Protein AF-A0A3B9IIA1-F1 (afdb_monomer_lite)

Radius of gyration: 20.81 Å; chains: 1; bounding box: 54×36×60 Å

Secondary structure (DSSP, 8-state):
-HHHHHTT--TT--------TT---S-TTPPPHHHHHHHHHTT-TTS------STT----HHHHHHHHHHHHHHHHHHHHHHHHHHTT----------

InterPro domains:
  IPR003714 PhoH-like protein [PF02562] (1-71)
  IPR027417 P-loop containing nucleoside triphosphate hydrolase [G3DSA:3.40.50.300] (1-71)
  IPR051451 PhoH2-like [PTHR30473] (1-75)

Foldseek 3Di:
DLVVVVVPADPPDDDDDDDDPVDDPDPPPDDDPVVVCCVVCVVPPVDDDDDDDPVNDDDDPVVVVVVVVVVVVVVVVVVVVVVVVVVPDDDDDDDDDD

Organism: NCBI:txid171437

pLDDT: mean 83.68, std 14.64, range [41.72, 95.44]

Sequence (98 aa):
QMKMFLTRLGENSRMVITGDLSQIDLPAGTVSGLSDALSVLGRLKEVPVVTFDDTDVVRHPLVARIVRAYDARDEARRRPRRQAERGAAPAKAGEDTA

Structure (mmCIF, N/CA/C/O backbone):
data_AF-A0A3B9IIA1-F1
#
_entry.id   AF-A0A3B9IIA1-F1
#
loop_
_atom_site.group_PDB
_atom_site.id
_atom_site.type_symbol
_atom_site.label_atom_id
_atom_site.label_alt_id
_atom_site.label_comp_id
_atom_site.label_asym_id
_atom_site.label_entity_id
_atom_site.label_seq_id
_atom_site.pdbx_PDB_ins_code
_atom_site.Cartn_x
_atom_site.Cartn_y
_atom_site.Cartn_z
_atom_site.occupancy
_atom_site.B_iso_or_equiv
_atom_site.auth_seq_id
_atom_site.auth_comp_id
_atom_site.auth_asym_id
_atom_site.auth_atom_id
_atom_site.pdbx_PDB_model_num
ATOM 1 N N . GLN A 1 1 ? 0.287 10.651 8.059 1.00 79.94 1 GLN A N 1
ATOM 2 C CA . GLN A 1 1 ? -0.897 11.498 7.761 1.00 79.94 1 GLN A CA 1
ATOM 3 C C . GLN A 1 1 ? -2.171 10.702 7.434 1.00 79.94 1 GLN A C 1
ATOM 5 O O . GLN A 1 1 ? -3.204 11.320 7.214 1.00 79.94 1 GLN A O 1
ATOM 10 N N . MET A 1 2 ? -2.181 9.358 7.478 1.00 92.88 2 MET A N 1
ATOM 11 C CA . MET A 1 2 ? -3.397 8.611 7.119 1.00 92.88 2 MET A CA 1
ATOM 12 C C . MET A 1 2 ? -4.518 8.722 8.162 1.00 92.88 2 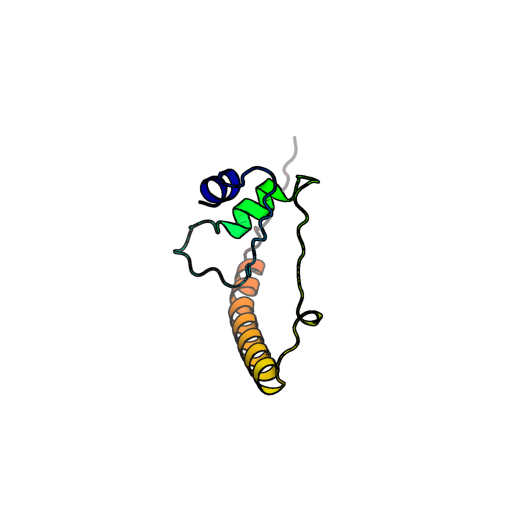MET A C 1
ATOM 14 O O . MET A 1 2 ? -5.681 8.853 7.795 1.00 92.88 2 MET A O 1
ATOM 18 N N . LYS A 1 3 ? -4.172 8.794 9.457 1.00 92.12 3 LYS A N 1
ATOM 19 C CA . LYS A 1 3 ? -5.139 9.029 10.543 1.00 92.12 3 LYS A CA 1
ATOM 20 C C . LYS A 1 3 ? -6.030 10.248 10.277 1.00 92.12 3 LYS A C 1
ATOM 22 O O . LYS A 1 3 ? -7.239 10.123 10.374 1.00 92.12 3 LYS A O 1
ATOM 27 N N . MET A 1 4 ? -5.446 11.389 9.894 1.00 94.31 4 MET A N 1
ATOM 28 C CA . MET A 1 4 ? -6.203 12.622 9.627 1.00 94.31 4 MET A CA 1
ATOM 29 C C . MET A 1 4 ? -7.180 12.469 8.456 1.00 94.31 4 MET A C 1
ATOM 31 O O . MET A 1 4 ? -8.235 13.094 8.460 1.00 94.31 4 MET A O 1
ATOM 35 N N . PHE A 1 5 ? -6.820 11.679 7.445 1.00 94.25 5 PHE A N 1
ATOM 36 C CA . PHE A 1 5 ? -7.653 11.467 6.267 1.00 94.25 5 PHE A CA 1
ATOM 37 C C . PHE A 1 5 ? -8.811 10.509 6.563 1.00 94.25 5 PHE A C 1
ATOM 39 O O . PHE A 1 5 ? -9.967 10.850 6.330 1.00 94.25 5 PHE A O 1
ATOM 46 N N . LEU A 1 6 ? -8.507 9.349 7.151 1.00 93.38 6 LEU A N 1
ATOM 47 C CA . LEU A 1 6 ? -9.487 8.307 7.471 1.00 93.38 6 LEU A CA 1
ATOM 48 C C . LEU A 1 6 ? -10.576 8.798 8.429 1.00 93.38 6 LEU A C 1
ATOM 50 O O . LEU A 1 6 ? -11.742 8.457 8.266 1.00 93.38 6 LEU A O 1
ATOM 54 N N . THR A 1 7 ? -10.220 9.643 9.401 1.00 93.88 7 THR A N 1
ATOM 55 C CA . THR A 1 7 ? -11.181 10.179 10.379 1.00 93.88 7 THR A CA 1
ATOM 56 C C . THR A 1 7 ? -12.120 11.240 9.807 1.00 93.88 7 THR A C 1
ATOM 58 O O . THR A 1 7 ? -12.950 11.762 10.541 1.00 93.88 7 THR A O 1
ATOM 61 N N . ARG A 1 8 ? -11.991 11.604 8.524 1.00 95.06 8 ARG A N 1
ATOM 62 C CA . ARG A 1 8 ? -12.940 12.497 7.837 1.00 95.06 8 ARG A CA 1
ATOM 63 C C . ARG A 1 8 ? -14.094 11.742 7.177 1.00 95.06 8 ARG A C 1
ATOM 65 O O . ARG A 1 8 ? -14.946 12.382 6.569 1.00 95.06 8 ARG A O 1
ATOM 72 N N . LEU A 1 9 ? -14.116 10.409 7.254 1.00 93.81 9 LEU A N 1
ATOM 73 C CA . LEU A 1 9 ? -15.221 9.611 6.737 1.00 93.81 9 LEU A CA 1
A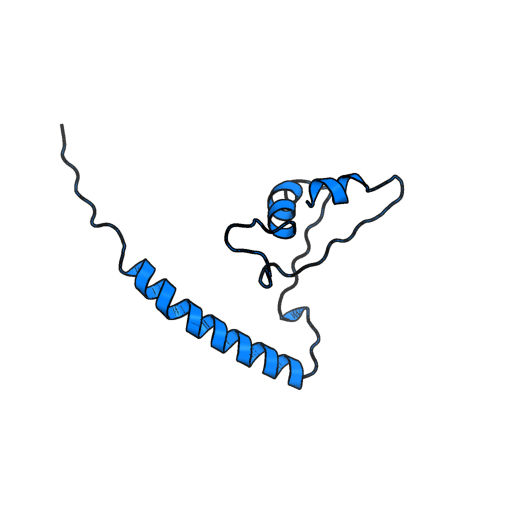TOM 74 C C . LEU A 1 9 ? -16.506 9.930 7.520 1.00 93.81 9 LEU A C 1
ATOM 76 O O . LEU A 1 9 ? -16.558 9.733 8.731 1.00 93.81 9 LEU A O 1
ATOM 80 N N . GLY A 1 10 ? -17.517 10.445 6.820 1.00 95.25 10 GLY A N 1
ATOM 81 C CA . GLY A 1 10 ? -18.823 10.772 7.391 1.00 95.25 10 GLY A CA 1
ATOM 82 C C . GLY A 1 10 ? -19.831 9.628 7.284 1.00 95.25 10 GLY A C 1
ATOM 83 O O . GLY A 1 10 ? -19.569 8.587 6.678 1.00 95.25 10 GLY A O 1
ATOM 84 N N . GLU A 1 11 ? -21.020 9.841 7.844 1.00 94.81 11 GLU A N 1
ATOM 85 C CA . GLU A 1 11 ? -22.133 8.896 7.727 1.00 94.81 11 GLU A CA 1
ATOM 86 C C . GLU A 1 11 ? -22.523 8.654 6.260 1.00 94.81 11 GLU A C 1
ATOM 88 O O . GLU A 1 11 ? -22.361 9.522 5.398 1.00 94.81 11 GLU A O 1
ATOM 93 N N . ASN A 1 12 ? -23.014 7.444 5.965 1.00 95.00 12 ASN A N 1
ATOM 94 C CA . ASN A 1 12 ? -23.427 7.001 4.624 1.00 95.00 12 ASN A CA 1
ATOM 95 C C . ASN A 1 12 ? -22.366 7.170 3.516 1.00 95.00 12 ASN A C 1
ATOM 97 O O . ASN A 1 12 ? -22.692 7.147 2.329 1.00 95.00 12 ASN A O 1
ATOM 101 N N . SER A 1 13 ? -21.092 7.307 3.885 1.00 95.44 13 SER A N 1
ATOM 102 C CA . SER A 1 13 ? -19.980 7.470 2.950 1.00 95.44 13 SER A CA 1
ATOM 103 C C . SER A 1 13 ? -19.201 6.166 2.774 1.00 95.44 13 SER A C 1
ATOM 105 O O . SER A 1 13 ? -19.205 5.288 3.636 1.00 95.44 13 SER A O 1
ATOM 107 N N . ARG A 1 14 ? -18.496 6.036 1.647 1.00 93.94 14 ARG A N 1
ATOM 108 C CA . ARG A 1 14 ? -17.543 4.947 1.390 1.00 93.94 14 ARG A CA 1
ATOM 109 C C . ARG A 1 14 ? -16.205 5.547 0.987 1.00 93.94 14 ARG A C 1
ATOM 111 O O . ARG A 1 14 ? -16.168 6.549 0.279 1.00 93.94 14 ARG A O 1
ATOM 118 N N . MET A 1 15 ? -15.118 4.921 1.415 1.00 94.38 15 MET A N 1
ATOM 119 C CA . MET A 1 15 ? -13.761 5.338 1.079 1.00 94.38 15 MET A CA 1
ATOM 120 C C . MET A 1 15 ? -12.982 4.132 0.576 1.00 94.38 15 MET A C 1
ATOM 122 O O . MET A 1 15 ? -13.002 3.072 1.195 1.00 94.38 15 MET A O 1
ATOM 126 N N . VAL A 1 16 ? -12.300 4.313 -0.550 1.00 95.12 16 VAL A N 1
ATOM 127 C CA . VAL A 1 16 ? -11.367 3.337 -1.110 1.00 95.12 16 VAL A CA 1
ATOM 128 C C . VAL A 1 16 ? -10.017 4.023 -1.194 1.00 95.12 16 VAL A C 1
ATOM 130 O O . VAL A 1 16 ? -9.907 5.114 -1.752 1.00 95.12 16 VAL A O 1
ATOM 133 N N . ILE A 1 17 ? -9.001 3.398 -0.609 1.00 93.81 17 ILE A N 1
ATOM 134 C CA . ILE A 1 17 ? -7.622 3.870 -0.672 1.00 93.81 17 ILE A CA 1
ATOM 135 C C . ILE A 1 17 ? -6.850 2.875 -1.522 1.00 93.81 17 ILE A C 1
ATOM 137 O O . ILE A 1 17 ? -6.847 1.680 -1.240 1.00 93.81 17 ILE A O 1
ATOM 141 N N . THR A 1 18 ? -6.195 3.383 -2.556 1.00 94.75 18 THR A N 1
ATOM 142 C CA . THR A 1 18 ? -5.365 2.597 -3.467 1.00 94.75 18 THR A CA 1
ATOM 143 C C . THR A 1 18 ? -3.919 3.054 -3.369 1.00 94.75 18 THR A C 1
ATOM 145 O O . THR A 1 18 ? -3.649 4.230 -3.125 1.00 94.75 18 THR A O 1
ATOM 148 N N . GLY A 1 19 ? -2.984 2.150 -3.624 1.00 93.44 19 GLY A N 1
ATOM 149 C CA . GLY A 1 19 ? -1.578 2.495 -3.781 1.00 93.44 19 GLY A CA 1
ATOM 150 C C . GLY A 1 19 ? -0.713 1.262 -3.990 1.00 93.44 19 GLY A C 1
ATOM 151 O O . GLY A 1 19 ? -1.199 0.136 -3.911 1.00 93.44 19 GLY A O 1
ATOM 152 N N . ASP A 1 20 ? 0.568 1.496 -4.254 1.00 92.38 20 ASP A N 1
ATOM 153 C CA . ASP A 1 20 ? 1.569 0.462 -4.499 1.00 92.38 20 ASP A CA 1
ATOM 154 C C . ASP A 1 20 ? 2.684 0.588 -3.455 1.00 92.38 20 ASP A C 1
ATOM 156 O O . ASP A 1 20 ? 3.399 1.589 -3.397 1.00 92.38 20 ASP A O 1
ATOM 160 N N . LEU A 1 21 ? 2.828 -0.435 -2.609 1.00 89.62 21 LEU A N 1
ATOM 161 C CA . LEU A 1 21 ? 3.852 -0.467 -1.561 1.00 89.62 21 LEU A CA 1
ATOM 162 C C . LEU A 1 21 ? 5.283 -0.530 -2.115 1.00 89.62 21 LEU A C 1
ATOM 164 O O . LEU A 1 21 ? 6.223 -0.238 -1.378 1.00 89.62 21 LEU A O 1
ATOM 168 N N . SER A 1 22 ? 5.467 -0.907 -3.382 1.00 86.19 22 SER A N 1
ATOM 169 C CA . SER A 1 22 ? 6.779 -0.934 -4.032 1.00 86.19 22 SER A CA 1
ATOM 170 C C . SER A 1 22 ? 7.247 0.447 -4.508 1.00 86.19 22 SER A C 1
ATOM 172 O O . SER A 1 22 ? 8.446 0.644 -4.710 1.00 86.19 22 SER A O 1
ATOM 174 N N . GLN A 1 23 ? 6.334 1.418 -4.614 1.00 87.56 23 GLN A N 1
ATOM 175 C CA . GLN A 1 23 ? 6.591 2.762 -5.135 1.00 87.56 23 GLN A CA 1
ATOM 176 C C . GLN A 1 23 ? 6.532 3.811 -4.019 1.00 87.56 23 GLN A C 1
ATOM 178 O O . GLN A 1 23 ? 5.622 4.635 -3.940 1.00 87.56 23 GLN A O 1
ATOM 183 N N . ILE A 1 24 ? 7.520 3.770 -3.124 1.00 89.94 24 ILE A N 1
ATOM 184 C CA . ILE A 1 24 ? 7.655 4.748 -2.039 1.00 89.94 24 ILE A CA 1
ATOM 185 C C . ILE A 1 24 ? 8.605 5.858 -2.488 1.00 89.94 24 ILE A C 1
ATOM 187 O O . ILE A 1 24 ? 9.822 5.693 -2.440 1.00 89.94 24 ILE A O 1
ATOM 191 N N . ASP A 1 25 ? 8.041 6.998 -2.877 1.00 88.19 25 ASP A N 1
ATOM 192 C CA . ASP A 1 25 ? 8.791 8.211 -3.225 1.00 88.19 25 ASP A CA 1
ATOM 193 C C . ASP A 1 25 ? 8.830 9.193 -2.041 1.00 88.19 25 ASP A C 1
ATOM 195 O O . ASP A 1 25 ? 8.315 10.309 -2.086 1.00 88.19 25 ASP A O 1
ATOM 199 N N . LEU A 1 26 ? 9.352 8.721 -0.907 1.00 90.62 26 LEU A N 1
ATOM 200 C CA . LEU A 1 26 ? 9.476 9.507 0.322 1.00 90.62 26 LEU A CA 1
ATOM 201 C C . LEU A 1 26 ? 10.950 9.648 0.722 1.00 90.62 26 LEU A C 1
ATOM 203 O O . LEU A 1 26 ? 11.746 8.745 0.448 1.00 90.62 26 LEU A O 1
ATOM 207 N N . PRO A 1 27 ? 11.325 10.732 1.431 1.00 93.62 27 PRO A N 1
ATOM 208 C CA . PRO A 1 27 ? 12.665 10.865 1.988 1.00 93.62 27 PRO A CA 1
ATOM 209 C C . PRO A 1 27 ? 13.038 9.663 2.861 1.00 93.62 27 PRO A C 1
ATOM 211 O O . PRO A 1 27 ? 12.192 9.110 3.572 1.00 93.62 27 PRO A O 1
ATOM 214 N N . ALA A 1 28 ? 14.317 9.285 2.847 1.00 92.25 28 ALA A N 1
ATOM 215 C CA . ALA A 1 28 ? 14.812 8.144 3.611 1.00 92.25 28 ALA A CA 1
ATOM 216 C C . ALA A 1 28 ? 14.438 8.244 5.102 1.00 92.25 28 ALA A C 1
ATOM 218 O O . ALA A 1 28 ? 14.556 9.302 5.715 1.00 92.25 28 ALA A O 1
ATOM 219 N N . GLY A 1 29 ? 13.975 7.132 5.680 1.00 88.19 29 GLY A N 1
ATOM 220 C CA . GLY A 1 29 ? 13.508 7.071 7.070 1.00 88.19 29 GLY A CA 1
ATOM 221 C C . GLY A 1 29 ? 12.062 7.535 7.283 1.00 88.19 29 GLY A C 1
ATOM 222 O O . GLY A 1 29 ? 11.524 7.352 8.373 1.00 88.19 29 GLY A O 1
ATOM 223 N N . THR A 1 30 ? 11.398 8.076 6.258 1.00 92.81 30 THR A N 1
ATOM 224 C CA . THR A 1 30 ? 9.977 8.436 6.342 1.00 92.81 30 THR A CA 1
ATOM 225 C C . THR A 1 30 ? 9.104 7.194 6.184 1.00 92.81 30 THR A C 1
ATOM 227 O O . THR A 1 30 ? 9.208 6.466 5.197 1.00 92.81 30 THR A O 1
ATOM 230 N N . VAL A 1 31 ? 8.199 6.966 7.135 1.00 91.25 31 VAL A N 1
ATOM 231 C CA . VAL A 1 31 ? 7.234 5.861 7.063 1.00 91.25 31 VAL A CA 1
ATOM 232 C C . VAL A 1 31 ? 6.141 6.183 6.040 1.00 91.25 31 VAL A C 1
ATOM 234 O O . VAL A 1 31 ? 5.520 7.247 6.088 1.00 91.25 31 VAL A O 1
ATOM 237 N N . SER A 1 32 ? 5.871 5.244 5.130 1.00 94.56 32 SER A N 1
ATOM 238 C CA . SER A 1 32 ? 4.754 5.348 4.187 1.00 94.56 32 SER A CA 1
ATOM 239 C C . SER A 1 32 ? 3.418 5.366 4.927 1.00 94.56 32 SER A C 1
ATOM 241 O O . SER A 1 32 ? 3.122 4.468 5.714 1.00 94.56 32 SER A O 1
ATOM 243 N N . GLY A 1 33 ? 2.573 6.354 4.622 1.00 94.31 33 GLY A N 1
ATOM 244 C CA . GLY A 1 33 ? 1.224 6.435 5.185 1.00 94.31 33 GLY A CA 1
ATOM 245 C C . GLY A 1 33 ? 0.341 5.240 4.815 1.00 94.31 33 GLY A C 1
ATOM 246 O O . GLY A 1 33 ? -0.516 4.869 5.609 1.00 94.31 33 GLY A O 1
ATOM 247 N N . LEU A 1 34 ? 0.564 4.624 3.647 1.00 94.44 34 LEU A N 1
ATOM 248 C CA . LEU A 1 34 ? -0.140 3.407 3.235 1.00 94.44 34 LEU A CA 1
ATOM 249 C C . LEU A 1 34 ? 0.329 2.195 4.048 1.00 94.44 34 LEU A C 1
ATOM 251 O O . LEU A 1 34 ? -0.496 1.445 4.556 1.00 94.44 34 LEU A O 1
ATOM 255 N N . SER A 1 35 ? 1.645 2.034 4.218 1.00 93.44 35 SER A N 1
ATOM 256 C CA . SER A 1 35 ? 2.204 0.943 5.027 1.00 93.44 35 SER A CA 1
ATOM 257 C C . SER A 1 35 ? 1.768 1.039 6.491 1.00 93.44 35 SER A C 1
ATOM 259 O O . SER A 1 35 ? 1.389 0.032 7.086 1.00 93.44 35 SER A O 1
ATOM 261 N N . ASP A 1 36 ? 1.800 2.245 7.063 1.00 93.88 36 ASP A N 1
ATOM 262 C CA . ASP A 1 36 ? 1.310 2.529 8.416 1.00 93.88 36 ASP A CA 1
ATOM 263 C C . ASP A 1 36 ? -0.172 2.152 8.545 1.00 93.88 36 ASP A C 1
ATOM 265 O O . ASP A 1 36 ? -0.545 1.350 9.401 1.00 93.88 36 ASP A O 1
ATOM 269 N N . ALA A 1 37 ? -1.009 2.626 7.618 1.00 94.06 37 ALA A N 1
ATOM 270 C CA . ALA A 1 37 ? -2.436 2.332 7.612 1.00 94.06 37 ALA A CA 1
ATOM 271 C C . ALA A 1 37 ? -2.746 0.838 7.502 1.00 94.06 37 ALA A C 1
ATOM 273 O O . ALA A 1 37 ? -3.601 0.356 8.234 1.00 94.06 37 ALA A O 1
ATOM 274 N N . LEU A 1 38 ? -2.041 0.088 6.653 1.00 93.69 38 LEU A N 1
ATOM 275 C CA . LEU A 1 38 ? -2.223 -1.363 6.556 1.00 93.69 38 LEU A CA 1
ATOM 276 C C . LEU A 1 38 ? -1.858 -2.075 7.864 1.00 93.69 38 LEU A C 1
ATOM 278 O O . LEU A 1 38 ? -2.570 -2.986 8.282 1.00 93.69 38 LEU A O 1
ATOM 282 N N . SER A 1 39 ? -0.798 -1.635 8.549 1.00 92.31 39 SER A N 1
ATOM 283 C CA . SER A 1 39 ? -0.383 -2.224 9.830 1.00 92.31 39 SER A CA 1
ATOM 284 C C . SER A 1 39 ? -1.393 -1.983 10.961 1.00 92.31 39 SER A C 1
ATOM 286 O O . SER A 1 39 ? -1.591 -2.853 11.814 1.00 92.31 39 SER A O 1
ATOM 288 N N . VAL A 1 40 ? -2.051 -0.819 10.947 1.00 92.56 40 VAL A N 1
ATOM 289 C CA . VAL A 1 40 ? -3.030 -0.405 11.959 1.00 92.56 40 VAL A CA 1
ATOM 290 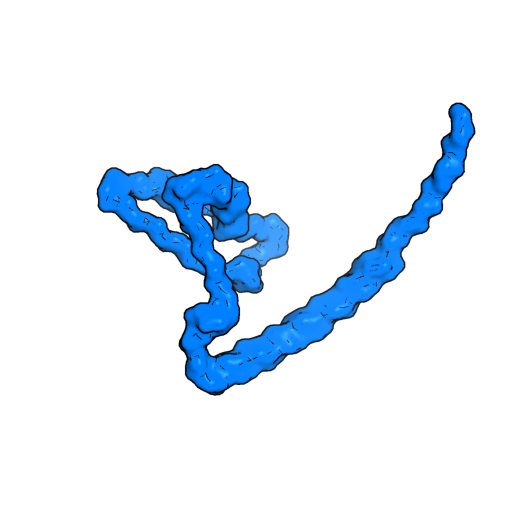C C . VAL A 1 40 ? -4.421 -0.960 11.646 1.00 92.56 40 VAL A C 1
ATOM 292 O O . VAL A 1 40 ? -5.062 -1.543 12.519 1.00 92.56 40 VAL A O 1
ATOM 295 N N . LEU A 1 41 ? -4.892 -0.793 10.408 1.00 92.44 41 LEU A N 1
ATOM 296 C CA . LEU A 1 41 ? -6.257 -1.120 9.993 1.00 92.44 41 LEU A CA 1
ATOM 297 C C . LEU A 1 41 ? -6.439 -2.580 9.592 1.00 92.44 41 LEU A C 1
ATOM 299 O O . LEU A 1 41 ? -7.553 -3.077 9.688 1.00 92.44 41 LEU A O 1
ATOM 303 N N . GLY A 1 42 ? -5.378 -3.290 9.193 1.00 86.69 42 GLY A N 1
ATOM 304 C CA . GLY A 1 42 ? -5.471 -4.690 8.758 1.00 86.69 42 GLY A CA 1
ATOM 305 C C . GLY A 1 42 ? -5.954 -5.663 9.842 1.00 86.69 42 GLY A C 1
ATOM 306 O O . GLY A 1 42 ? -6.208 -6.828 9.558 1.00 86.69 42 GLY A O 1
ATOM 307 N N . ARG A 1 43 ? -6.087 -5.198 11.090 1.00 87.81 43 ARG A N 1
ATOM 308 C CA . ARG A 1 43 ? -6.656 -5.954 12.216 1.00 87.81 43 ARG A CA 1
ATOM 309 C C . ARG A 1 43 ? -8.163 -5.733 12.395 1.00 87.81 43 ARG A C 1
ATOM 311 O O . ARG A 1 43 ? -8.777 -6.441 13.190 1.00 87.81 43 ARG A O 1
ATOM 318 N N . LEU A 1 44 ? -8.744 -4.748 11.710 1.00 93.19 44 LEU A N 1
ATOM 319 C CA . LEU A 1 44 ? -10.160 -4.396 11.801 1.00 93.19 44 LEU A CA 1
ATOM 320 C C . LEU A 1 44 ? -10.955 -5.213 10.782 1.00 93.19 44 LEU A C 1
ATOM 322 O O . LEU A 1 44 ? -10.601 -5.260 9.606 1.00 93.19 44 LEU A O 1
ATOM 326 N N . LYS A 1 45 ? -12.044 -5.848 11.218 1.00 89.50 45 LYS A N 1
ATOM 327 C CA . LYS A 1 45 ? -12.868 -6.703 10.343 1.00 89.50 45 LYS A CA 1
ATOM 328 C C . LYS A 1 45 ? -13.672 -5.887 9.329 1.00 89.50 45 LYS A C 1
ATOM 330 O O . LYS A 1 45 ? -14.053 -6.396 8.283 1.00 89.50 45 LYS A O 1
ATOM 335 N N . GLU A 1 46 ? -13.926 -4.627 9.652 1.00 90.94 46 GLU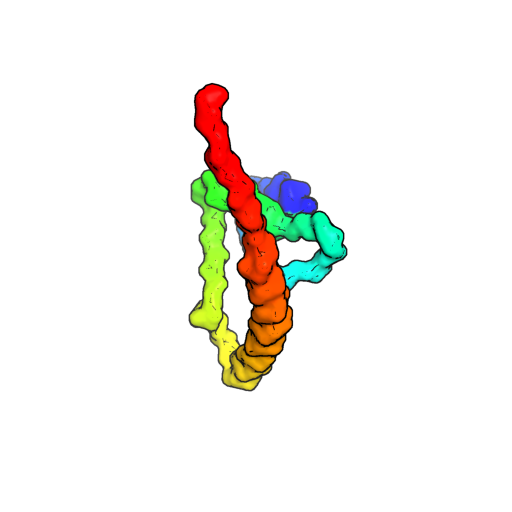 A N 1
ATOM 336 C CA . GLU A 1 46 ? -14.726 -3.670 8.896 1.00 90.94 46 GLU A CA 1
ATOM 337 C C . GLU A 1 46 ? -13.947 -3.037 7.735 1.00 90.94 46 GLU A C 1
ATOM 339 O O . GLU A 1 46 ? -14.547 -2.406 6.866 1.00 90.94 46 GLU A O 1
ATOM 344 N N . VAL A 1 47 ? -12.618 -3.200 7.709 1.00 93.69 47 VAL A N 1
ATOM 345 C CA . VAL A 1 47 ? -11.733 -2.634 6.684 1.00 93.69 47 VAL A CA 1
ATOM 346 C C . VAL A 1 47 ? -11.105 -3.774 5.880 1.00 93.69 47 VAL A C 1
ATOM 348 O O . VAL A 1 47 ? -10.016 -4.243 6.217 1.00 93.69 47 VAL A O 1
ATOM 351 N N . PRO A 1 48 ? -11.767 -4.254 4.814 1.00 93.31 48 PRO A N 1
ATOM 352 C CA . PRO A 1 48 ? -11.182 -5.275 3.961 1.00 93.31 48 PRO A CA 1
ATOM 353 C C . PRO A 1 48 ? -9.949 -4.722 3.237 1.00 93.31 48 PRO A C 1
ATOM 355 O O . PRO A 1 48 ? -9.984 -3.638 2.652 1.00 93.31 48 PRO A O 1
ATOM 358 N N . VAL A 1 49 ? -8.865 -5.496 3.251 1.00 93.62 49 VAL A N 1
ATOM 359 C CA . VAL A 1 49 ? -7.648 -5.215 2.484 1.00 93.62 49 VAL A CA 1
ATOM 360 C C . VAL A 1 49 ? -7.615 -6.150 1.285 1.00 93.62 49 VAL A C 1
ATOM 362 O O . VAL A 1 49 ? -7.580 -7.368 1.443 1.00 93.62 49 VAL A O 1
ATOM 365 N N . VAL A 1 50 ? -7.607 -5.572 0.088 1.00 93.44 50 VAL A N 1
ATOM 366 C CA . VAL A 1 50 ? -7.489 -6.309 -1.173 1.00 93.44 50 VAL A CA 1
ATOM 367 C C . VAL A 1 50 ? -6.104 -6.040 -1.746 1.00 93.44 50 VAL A C 1
ATOM 369 O O . VAL A 1 50 ? -5.722 -4.885 -1.921 1.00 93.44 50 VAL A O 1
ATOM 372 N N . THR A 1 51 ? -5.346 -7.106 -1.998 1.00 92.94 51 THR A N 1
ATOM 373 C CA . THR A 1 51 ? -4.022 -7.030 -2.626 1.00 92.94 51 THR A CA 1
ATOM 374 C C . THR A 1 51 ? -4.139 -7.568 -4.039 1.00 92.94 51 THR A C 1
ATOM 376 O O . THR A 1 51 ? -4.650 -8.669 -4.212 1.00 92.94 51 THR A O 1
ATOM 379 N N . PHE A 1 52 ? -3.675 -6.788 -5.010 1.00 91.88 52 PHE A N 1
ATOM 380 C CA . PHE A 1 52 ? -3.578 -7.215 -6.401 1.00 91.88 52 PHE A CA 1
ATOM 381 C C . PHE A 1 52 ? -2.171 -7.730 -6.690 1.00 91.88 52 PHE A C 1
ATOM 383 O O . PHE A 1 52 ? -1.194 -7.196 -6.152 1.00 91.88 52 PHE A O 1
ATOM 390 N N . ASP A 1 53 ? -2.071 -8.729 -7.554 1.00 87.75 53 ASP A N 1
ATOM 391 C CA . ASP A 1 53 ? -0.804 -9.221 -8.085 1.00 87.75 53 ASP A CA 1
ATOM 392 C C . ASP A 1 53 ? -0.658 -8.912 -9.586 1.00 87.75 53 ASP A C 1
ATOM 394 O O . ASP A 1 53 ? -1.393 -8.106 -10.165 1.00 87.75 53 ASP A O 1
ATOM 398 N N . ASP A 1 54 ? 0.370 -9.465 -10.230 1.00 82.69 54 ASP A N 1
ATOM 399 C CA . ASP A 1 54 ? 0.630 -9.207 -11.642 1.00 82.69 54 ASP A CA 1
ATOM 400 C C . ASP A 1 54 ? -0.435 -9.791 -12.579 1.00 82.69 54 ASP A C 1
ATOM 402 O O . ASP A 1 54 ? -0.576 -9.275 -13.695 1.00 82.69 54 ASP A O 1
ATOM 406 N N . THR A 1 55 ? -1.187 -10.800 -12.125 1.00 85.75 55 THR A N 1
ATOM 407 C CA . THR A 1 55 ? -2.253 -11.469 -12.881 1.00 85.75 55 THR A CA 1
ATOM 408 C C . THR A 1 55 ? -3.527 -10.632 -12.956 1.00 85.75 55 THR A C 1
ATOM 410 O O . THR A 1 55 ? -4.250 -10.709 -13.949 1.00 85.75 55 THR A O 1
ATOM 413 N N . ASP A 1 56 ? -3.743 -9.747 -11.981 1.00 86.81 56 ASP A N 1
ATOM 414 C CA . ASP A 1 56 ? -4.890 -8.834 -11.942 1.00 86.81 56 ASP A CA 1
ATOM 415 C C . ASP A 1 56 ? -4.764 -7.652 -12.917 1.00 86.81 56 ASP A C 1
ATOM 417 O O . ASP A 1 56 ? -5.712 -6.889 -13.126 1.00 86.81 56 ASP A O 1
ATOM 421 N N . VAL A 1 57 ? -3.590 -7.459 -13.528 1.00 84.25 57 VAL A N 1
ATOM 422 C CA . VAL A 1 57 ? -3.310 -6.274 -14.341 1.00 84.25 57 VAL A CA 1
ATOM 423 C C . VAL A 1 57 ? -3.312 -6.605 -15.828 1.00 84.25 57 VAL A C 1
ATOM 425 O O . VAL A 1 57 ? -2.349 -7.137 -16.388 1.00 84.25 57 VAL A O 1
ATOM 428 N N . VAL A 1 58 ? -4.359 -6.152 -16.516 1.00 88.00 58 VAL A N 1
ATOM 429 C CA . VAL A 1 58 ? -4.415 -6.168 -17.981 1.00 88.00 58 VAL A CA 1
ATOM 430 C C . VAL A 1 58 ? -3.505 -5.072 -18.531 1.00 88.00 58 VAL A C 1
ATOM 432 O O . VAL A 1 58 ? -3.825 -3.884 -18.496 1.00 88.00 58 VAL A O 1
ATOM 435 N N . ARG A 1 59 ? -2.341 -5.471 -19.050 1.00 86.88 59 ARG A N 1
ATOM 436 C CA . ARG A 1 59 ? -1.368 -4.560 -19.665 1.00 86.88 59 ARG A CA 1
ATOM 437 C C . ARG A 1 59 ? -1.337 -4.759 -21.169 1.00 86.88 59 ARG A C 1
ATOM 439 O O . ARG A 1 59 ? -1.321 -5.886 -21.659 1.00 86.88 59 ARG A O 1
ATOM 446 N N . HIS A 1 60 ? -1.205 -3.659 -21.903 1.00 93.25 60 HIS A N 1
ATOM 447 C CA . HIS A 1 60 ? -0.809 -3.740 -23.304 1.00 93.25 60 HIS A CA 1
ATOM 448 C C . HIS A 1 60 ? 0.531 -4.509 -23.418 1.00 93.25 60 HIS A C 1
ATOM 450 O O . HIS A 1 60 ? 1.427 -4.252 -22.603 1.00 93.25 60 HIS A O 1
ATOM 456 N N . PRO A 1 61 ? 0.730 -5.403 -24.411 1.00 92.00 61 PRO A N 1
ATOM 457 C CA . PRO A 1 61 ? 1.920 -6.261 -24.483 1.00 92.00 61 PRO A CA 1
ATOM 458 C C . PRO A 1 61 ? 3.256 -5.509 -24.401 1.00 92.00 61 PRO A C 1
ATOM 460 O O . PRO A 1 61 ? 4.202 -5.971 -23.762 1.00 92.00 61 PRO A O 1
ATOM 463 N N . LEU A 1 62 ? 3.334 -4.313 -24.996 1.00 93.44 62 LEU A N 1
ATOM 464 C CA . LEU A 1 62 ? 4.522 -3.457 -24.901 1.00 93.44 62 LEU A CA 1
ATOM 465 C C . LEU A 1 62 ? 4.800 -3.001 -23.460 1.00 93.44 62 LEU A C 1
ATOM 467 O O . LEU A 1 62 ? 5.940 -3.062 -23.009 1.00 93.44 62 LEU A O 1
ATOM 471 N N . VAL A 1 63 ? 3.766 -2.584 -22.730 1.00 90.69 63 VAL A N 1
ATOM 472 C CA . VAL A 1 63 ? 3.893 -2.118 -21.343 1.00 90.69 63 VAL A CA 1
ATOM 473 C C . VAL A 1 63 ? 4.345 -3.264 -20.442 1.00 90.69 63 VAL A C 1
ATOM 475 O O . VAL A 1 63 ? 5.255 -3.081 -19.642 1.00 90.69 63 VAL A O 1
ATOM 478 N N . ALA A 1 64 ? 3.796 -4.470 -20.628 1.00 88.94 64 ALA A N 1
ATOM 479 C CA . ALA A 1 64 ? 4.240 -5.655 -19.892 1.00 88.94 64 ALA A CA 1
ATOM 480 C C . ALA A 1 64 ? 5.738 -5.947 -20.102 1.00 88.94 64 ALA A C 1
ATOM 482 O O . ALA A 1 64 ? 6.446 -6.265 -19.148 1.00 88.94 64 ALA A O 1
ATOM 483 N N . ARG A 1 65 ? 6.244 -5.797 -21.336 1.00 90.38 65 ARG A N 1
ATOM 484 C CA . ARG A 1 65 ? 7.679 -5.946 -21.636 1.00 90.38 65 ARG A CA 1
ATOM 485 C C . ARG A 1 65 ? 8.536 -4.868 -20.970 1.00 90.38 65 ARG A C 1
ATOM 487 O O . ARG A 1 65 ? 9.615 -5.193 -20.485 1.00 90.38 65 ARG A O 1
ATOM 494 N N . ILE A 1 66 ? 8.067 -3.618 -20.945 1.00 91.38 66 ILE A N 1
ATOM 495 C CA . ILE A 1 66 ? 8.762 -2.511 -20.271 1.00 91.38 66 ILE A CA 1
ATOM 496 C C . ILE A 1 66 ? 8.869 -2.798 -18.770 1.00 91.38 66 ILE A C 1
ATOM 498 O O . ILE A 1 66 ? 9.972 -2.759 -18.235 1.00 91.38 66 ILE A O 1
ATOM 502 N N . VAL A 1 67 ? 7.760 -3.155 -18.114 1.00 86.56 67 VAL A N 1
ATOM 503 C CA . VAL A 1 67 ? 7.734 -3.474 -16.674 1.00 86.56 67 VAL A CA 1
ATOM 504 C C . VAL A 1 67 ? 8.716 -4.602 -16.346 1.00 86.56 67 VAL A C 1
ATOM 506 O O . VAL A 1 67 ? 9.611 -4.406 -15.530 1.00 86.56 67 VAL A O 1
ATOM 509 N N . ARG A 1 68 ? 8.666 -5.720 -17.086 1.00 87.75 68 ARG A N 1
ATOM 510 C CA . ARG A 1 68 ? 9.600 -6.848 -16.898 1.00 87.75 68 ARG A CA 1
ATOM 511 C C . ARG A 1 68 ? 11.073 -6.446 -17.023 1.00 87.75 68 ARG A C 1
ATOM 513 O O . ARG A 1 68 ? 11.920 -7.004 -16.331 1.00 87.75 68 ARG A O 1
ATOM 520 N N . ALA A 1 69 ? 11.396 -5.500 -17.907 1.00 90.62 69 ALA A N 1
ATOM 521 C CA . ALA A 1 69 ? 12.764 -5.011 -18.064 1.00 90.62 69 ALA A CA 1
ATOM 522 C C . ALA A 1 69 ? 13.237 -4.191 -16.847 1.00 90.62 69 ALA A C 1
ATOM 524 O O . ALA A 1 69 ? 14.394 -4.321 -16.440 1.00 90.62 69 ALA A O 1
ATOM 525 N N . TYR A 1 70 ? 12.357 -3.378 -16.251 1.00 88.38 70 TYR A N 1
ATOM 526 C CA . TYR A 1 70 ? 12.654 -2.653 -15.012 1.00 88.38 70 TYR A CA 1
ATOM 527 C C . TYR A 1 70 ? 12.759 -3.597 -13.808 1.00 88.38 70 TYR A C 1
ATOM 529 O O . TYR A 1 70 ? 13.743 -3.514 -13.076 1.00 88.38 70 TYR A O 1
ATOM 537 N N . ASP A 1 71 ? 11.837 -4.553 -13.665 1.00 86.44 71 ASP A N 1
ATOM 538 C CA . ASP A 1 71 ? 11.861 -5.533 -12.569 1.00 86.44 71 ASP A CA 1
ATOM 539 C C . ASP A 1 71 ? 13.174 -6.329 -12.551 1.00 86.44 71 ASP A C 1
ATOM 541 O O . ASP A 1 71 ? 13.821 -6.466 -11.509 1.00 86.44 71 ASP A O 1
ATOM 545 N N . ALA A 1 72 ? 13.633 -6.785 -13.724 1.00 90.12 72 ALA A N 1
ATOM 546 C CA . ALA A 1 72 ? 14.903 -7.496 -13.863 1.00 90.12 72 ALA A CA 1
ATOM 547 C C . ALA A 1 72 ? 16.110 -6.636 -13.440 1.00 90.12 72 ALA A C 1
ATOM 549 O O . ALA A 1 72 ? 17.038 -7.127 -12.789 1.00 90.12 72 ALA A O 1
ATOM 550 N N . ARG A 1 73 ? 16.101 -5.338 -13.776 1.00 91.12 73 ARG A N 1
ATOM 551 C CA . ARG A 1 73 ? 17.138 -4.384 -13.353 1.00 91.12 73 ARG A CA 1
ATOM 552 C C . ARG A 1 73 ? 17.128 -4.187 -11.837 1.00 91.12 73 ARG A C 1
ATOM 554 O O . ARG A 1 73 ? 18.197 -4.143 -11.221 1.00 91.12 73 ARG A O 1
ATOM 561 N N . ASP A 1 74 ? 15.953 -4.049 -11.238 1.00 85.00 74 ASP A N 1
ATOM 562 C CA . ASP A 1 74 ? 15.818 -3.792 -9.807 1.00 85.00 74 ASP A CA 1
ATOM 563 C C . ASP A 1 74 ? 16.175 -5.024 -8.971 1.00 85.00 74 ASP A C 1
ATOM 565 O O . ASP A 1 74 ? 16.852 -4.900 -7.945 1.00 85.00 74 ASP A O 1
ATOM 569 N N . GLU A 1 75 ? 15.838 -6.229 -9.436 1.00 84.88 75 GLU A N 1
ATOM 570 C CA . GLU A 1 75 ? 16.295 -7.466 -8.803 1.00 84.88 75 GLU A CA 1
ATOM 571 C C . GLU A 1 75 ? 17.825 -7.595 -8.861 1.00 84.88 75 GLU A C 1
ATOM 573 O O . GLU A 1 75 ? 18.465 -7.891 -7.844 1.00 84.88 75 GLU A O 1
ATOM 578 N N . ALA A 1 76 ? 18.434 -7.292 -10.013 1.00 84.31 76 ALA A N 1
ATOM 579 C CA . ALA A 1 76 ? 19.887 -7.292 -10.166 1.00 84.31 76 ALA A CA 1
ATOM 580 C C . ALA A 1 76 ? 20.573 -6.308 -9.203 1.00 84.31 76 ALA A C 1
ATOM 582 O O . ALA A 1 76 ? 21.625 -6.627 -8.653 1.00 84.31 76 ALA A O 1
ATOM 583 N N . ARG A 1 77 ? 19.961 -5.148 -8.925 1.00 80.62 77 ARG A N 1
ATOM 584 C CA . ARG A 1 77 ? 20.452 -4.182 -7.922 1.00 80.62 77 ARG A CA 1
ATOM 585 C C . ARG A 1 77 ? 20.301 -4.673 -6.481 1.00 80.62 77 ARG A C 1
ATOM 587 O O . ARG A 1 77 ? 21.123 -4.331 -5.634 1.00 80.62 77 ARG A O 1
ATOM 594 N N . ARG A 1 78 ? 19.276 -5.477 -6.182 1.00 75.19 78 ARG A N 1
ATOM 595 C CA . ARG A 1 78 ? 19.023 -6.026 -4.835 1.00 75.19 78 ARG A CA 1
ATOM 596 C C . ARG A 1 78 ? 19.925 -7.221 -4.491 1.00 75.19 78 ARG A C 1
ATOM 598 O O . ARG A 1 78 ? 20.280 -7.390 -3.324 1.00 75.19 78 ARG A O 1
ATOM 605 N N . ARG A 1 79 ? 20.329 -8.034 -5.476 1.00 70.44 79 ARG A N 1
ATOM 606 C CA . ARG A 1 79 ? 21.213 -9.209 -5.293 1.00 70.44 79 ARG A CA 1
ATOM 607 C C . ARG A 1 79 ? 22.566 -8.932 -4.608 1.00 70.44 79 ARG A C 1
ATOM 609 O O . ARG A 1 79 ? 22.864 -9.665 -3.663 1.00 70.44 79 ARG A O 1
ATOM 616 N N . PRO A 1 80 ? 23.364 -7.913 -4.985 1.00 62.28 80 PRO A N 1
ATOM 617 C CA . PRO A 1 80 ? 24.657 -7.661 -4.341 1.00 62.28 80 PRO A CA 1
ATOM 618 C C . PRO A 1 80 ? 24.512 -7.278 -2.861 1.00 62.28 80 PRO A C 1
ATOM 620 O O . PRO A 1 80 ? 25.330 -7.679 -2.037 1.00 62.28 80 PRO A O 1
ATOM 623 N N . ARG A 1 81 ? 23.426 -6.584 -2.491 1.00 60.81 81 ARG A N 1
ATOM 624 C CA . ARG A 1 81 ? 23.150 -6.180 -1.103 1.00 60.81 81 ARG A CA 1
ATOM 625 C C . ARG A 1 81 ? 22.808 -7.377 -0.210 1.00 60.81 81 ARG A C 1
ATOM 627 O O . ARG A 1 81 ? 23.373 -7.524 0.866 1.00 60.81 81 ARG A O 1
ATOM 634 N N . ARG A 1 82 ? 21.972 -8.297 -0.711 1.00 59.97 82 ARG A N 1
ATOM 635 C CA . ARG A 1 82 ? 21.599 -9.528 0.010 1.00 59.97 82 ARG A CA 1
ATOM 636 C C . ARG A 1 82 ? 22.765 -10.500 0.200 1.00 59.97 82 ARG A C 1
ATOM 638 O O . ARG A 1 82 ? 22.782 -11.220 1.192 1.00 59.97 82 ARG A O 1
ATOM 645 N N . GLN A 1 83 ? 23.715 -10.560 -0.737 1.00 60.50 83 GLN A N 1
ATOM 646 C CA . GLN A 1 83 ? 24.912 -11.399 -0.590 1.00 60.50 83 GLN A CA 1
ATOM 647 C C . GLN A 1 83 ? 25.887 -10.827 0.448 1.00 60.50 83 GLN A C 1
ATOM 649 O O . GLN A 1 83 ? 26.398 -11.588 1.265 1.00 60.50 83 GLN A O 1
ATOM 654 N N . ALA A 1 84 ? 26.071 -9.503 0.483 1.00 61.16 84 ALA A N 1
ATOM 655 C CA . ALA A 1 84 ? 26.865 -8.836 1.517 1.00 61.16 84 ALA A CA 1
ATOM 656 C C . ALA A 1 84 ? 26.251 -8.994 2.924 1.00 61.16 84 ALA A C 1
ATOM 658 O O . ALA A 1 84 ? 26.961 -9.309 3.873 1.00 61.16 84 ALA A O 1
ATOM 659 N N . GLU A 1 85 ? 24.926 -8.862 3.054 1.00 58.78 85 GLU A N 1
ATOM 660 C CA . GLU A 1 85 ? 24.207 -9.048 4.326 1.00 58.78 85 GLU A CA 1
ATOM 661 C C . GLU A 1 85 ? 24.229 -10.508 4.816 1.00 58.78 85 GLU A C 1
ATOM 663 O O . GLU A 1 85 ? 24.340 -10.756 6.014 1.00 58.78 85 GLU A O 1
ATOM 668 N N . ARG A 1 86 ? 24.176 -11.494 3.907 1.00 61.22 86 ARG A N 1
ATOM 669 C CA . ARG A 1 86 ? 24.280 -12.926 4.256 1.00 61.22 86 ARG A CA 1
ATOM 670 C C . ARG A 1 86 ? 25.698 -13.367 4.629 1.00 61.22 86 ARG A C 1
ATOM 672 O O . ARG A 1 86 ? 25.838 -14.339 5.364 1.00 61.22 86 ARG A O 1
ATOM 679 N N . GLY A 1 87 ? 26.729 -12.671 4.146 1.00 59.97 87 GLY A N 1
ATOM 680 C CA . GLY A 1 87 ? 28.129 -12.918 4.513 1.00 59.97 87 GLY A CA 1
ATOM 681 C C . GLY A 1 87 ? 28.529 -12.372 5.890 1.00 59.97 87 GLY A C 1
ATOM 682 O O . GLY A 1 87 ? 29.585 -12.735 6.394 1.00 59.97 87 GLY A O 1
ATOM 683 N N . ALA A 1 88 ? 27.691 -11.535 6.509 1.00 60.56 88 ALA A N 1
ATOM 684 C CA . ALA A 1 88 ? 27.951 -10.878 7.791 1.00 60.56 88 ALA A CA 1
ATOM 685 C C . ALA A 1 88 ? 27.174 -11.503 8.973 1.00 60.56 88 ALA A C 1
ATOM 687 O O . ALA A 1 88 ? 26.835 -10.809 9.932 1.00 60.56 88 ALA A O 1
ATOM 688 N N . ALA A 1 89 ? 26.853 -12.801 8.917 1.00 58.66 89 ALA A N 1
ATOM 689 C CA . ALA A 1 89 ? 26.253 -13.498 10.058 1.00 58.66 89 ALA A CA 1
ATOM 690 C C . ALA A 1 89 ? 27.244 -13.541 11.247 1.00 58.66 89 ALA A C 1
ATOM 692 O O . ALA A 1 89 ? 28.435 -13.776 11.0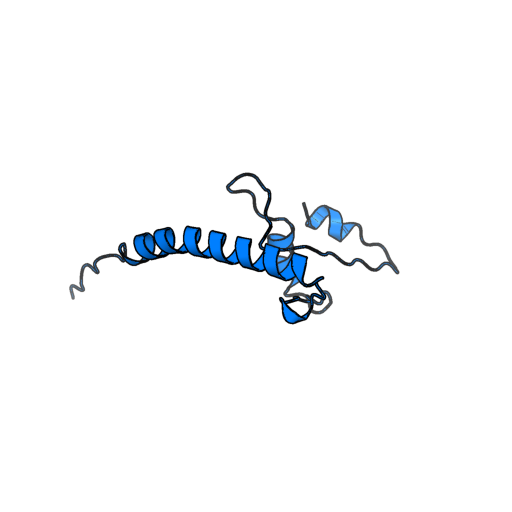31 1.00 58.66 89 ALA A O 1
ATOM 693 N N . PRO A 1 90 ? 26.794 -13.323 12.499 1.00 53.84 90 PRO A N 1
ATOM 694 C CA . PRO A 1 90 ? 27.696 -13.193 13.634 1.00 53.84 90 PRO A CA 1
ATOM 695 C C . PRO A 1 90 ? 28.313 -14.551 13.980 1.00 53.84 90 PRO A C 1
ATOM 697 O O . PRO A 1 90 ? 27.608 -15.555 14.106 1.00 53.84 90 PRO A O 1
ATOM 700 N N . ALA A 1 91 ? 29.635 -14.573 14.162 1.00 58.00 91 ALA A N 1
ATOM 701 C CA . ALA A 1 91 ? 30.323 -15.686 14.799 1.00 58.00 91 ALA A CA 1
ATOM 702 C C . ALA A 1 91 ? 29.728 -15.873 16.202 1.00 58.00 91 ALA A C 1
ATOM 704 O O . ALA A 1 91 ? 29.819 -14.980 17.046 1.00 58.00 91 ALA A O 1
ATOM 705 N N . LYS A 1 92 ? 29.070 -17.011 16.438 1.00 55.84 92 LYS A N 1
ATOM 706 C CA . LYS A 1 92 ? 28.621 -17.394 17.776 1.00 55.84 92 LYS A CA 1
ATOM 707 C C . LYS A 1 92 ? 29.854 -17.535 18.675 1.00 55.84 92 LYS A C 1
ATOM 709 O O . LYS A 1 92 ? 30.637 -18.458 18.477 1.00 55.84 92 LYS A O 1
ATOM 714 N N . ALA A 1 93 ? 30.019 -16.631 19.640 1.00 52.00 93 ALA A N 1
ATOM 715 C CA . ALA A 1 93 ? 30.849 -16.890 20.810 1.00 52.00 93 ALA A CA 1
ATOM 716 C C . ALA A 1 93 ? 30.044 -17.790 21.755 1.00 52.00 93 ALA A C 1
ATOM 718 O O . ALA A 1 93 ? 28.855 -17.552 21.977 1.00 52.00 93 ALA A O 1
ATOM 719 N N . GLY A 1 94 ? 30.683 -18.881 22.167 1.00 45.44 94 GLY A N 1
ATOM 720 C CA . GLY A 1 94 ? 30.055 -20.056 22.742 1.00 45.44 94 GLY A CA 1
ATOM 721 C C . GLY A 1 94 ? 29.463 -19.876 24.132 1.00 45.44 94 GLY A C 1
ATOM 722 O O . GLY A 1 94 ? 29.761 -18.933 24.861 1.00 45.44 94 GLY A O 1
ATOM 723 N N . GLU A 1 95 ? 28.613 -20.853 24.441 1.00 49.03 95 GLU A N 1
ATOM 724 C CA . GLU A 1 95 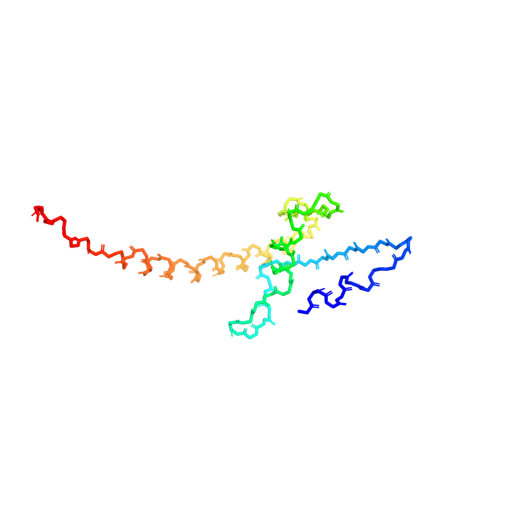? 28.535 -21.504 25.745 1.00 49.03 95 GLU A CA 1
ATOM 725 C C . GLU A 1 95 ? 29.835 -21.365 26.538 1.00 49.03 95 GLU A C 1
ATOM 727 O O . GLU A 1 95 ? 30.886 -21.822 26.089 1.00 49.03 95 GLU A O 1
ATOM 732 N N . ASP A 1 96 ? 29.731 -20.829 27.751 1.00 47.62 96 ASP A N 1
ATOM 733 C CA . ASP A 1 96 ? 30.385 -21.514 28.847 1.00 47.62 96 ASP A CA 1
ATOM 734 C C . ASP A 1 96 ? 29.470 -21.579 30.067 1.00 47.62 96 ASP A C 1
ATOM 736 O O . ASP A 1 96 ? 28.664 -20.696 30.365 1.00 47.62 96 ASP A O 1
ATOM 740 N N . THR A 1 97 ? 29.566 -22.749 30.654 1.00 48.56 97 THR A N 1
ATOM 741 C CA . THR A 1 97 ? 28.757 -23.391 31.675 1.00 48.56 97 THR A CA 1
ATOM 742 C C . THR A 1 97 ? 29.158 -22.954 33.089 1.00 48.56 97 THR A C 1
ATOM 744 O O . THR A 1 97 ? 30.316 -22.613 33.311 1.00 48.56 97 THR A O 1
ATOM 747 N N . ALA A 1 98 ? 28.216 -23.137 34.028 1.00 41.72 98 ALA A N 1
ATOM 748 C CA . ALA A 1 98 ? 28.323 -23.094 35.502 1.00 41.72 98 ALA A CA 1
ATOM 749 C C . ALA A 1 98 ? 28.032 -21.757 36.208 1.00 41.72 98 ALA A C 1
ATOM 751 O O . ALA A 1 98 ? 28.767 -20.766 36.016 1.00 41.72 98 ALA A O 1
#